Protein AF-A0ABD0R8M7-F1 (afdb_monomer_lite)

Foldseek 3Di:
DAADDPPDDVVVVVVVLVVVCVVVVPDQLCSLVVNQVRYDDLLNVLLVPDDPVLSSHPVSSSVSSCVSVVQALVVLVVCLVPDDDDPPDDPVRSVVSNVVSLCSNQVCVVDDPVSSVVVVVVVVVVVPDDDDPPD

InterPro domains:
  IPR003309 SCAN domain [PF02023] (73-131)
  IPR003309 SCAN domain [PS50804] (77-130)
  IPR038269 SCAN domain superfamily [G3DSA:1.10.4020.10] (66-133)

Sequence (135 aa):
MPSFQLGEDIENYLRRFKRLARTWRRPEEEWSYRLVPLLTGQALEAYLAMDEERSEVYTDLKEVLLEKFNISPETYRQRFRSTTAPAAESLTETYNRLKNLYKRWVRPEEHSKEEIGEAIILEQLLRVLPYDPHL

pLDDT: mean 87.58, std 6.59, range [50.69, 96.12]

Organism: Cirrhinus mrigala (NCBI:txid683832)

Radius of gyration: 17.89 Å; chains: 1; bounding box: 43×44×46 Å

Structure (mmCIF, N/CA/C/O backbone):
data_AF-A0ABD0R8M7-F1
#
_entry.id   AF-A0ABD0R8M7-F1
#
loop_
_atom_site.group_PDB
_atom_site.id
_atom_site.type_symbol
_atom_site.label_atom_id
_atom_site.label_alt_id
_atom_site.label_comp_id
_atom_site.label_asym_id
_atom_site.label_entity_id
_atom_site.label_seq_id
_atom_site.pdbx_PDB_ins_code
_atom_site.Cartn_x
_atom_site.Cartn_y
_atom_site.Cartn_z
_atom_site.occupancy
_atom_site.B_iso_or_equiv
_atom_site.auth_seq_id
_atom_site.auth_comp_id
_atom_site.auth_asym_id
_atom_site.auth_atom_id
_atom_site.pdbx_PDB_model_num
ATOM 1 N N . MET A 1 1 ? 9.111 -17.528 -5.039 1.00 80.38 1 MET A N 1
ATOM 2 C CA . MET A 1 1 ? 8.119 -16.831 -4.190 1.00 80.38 1 MET A CA 1
ATOM 3 C C . MET A 1 1 ? 6.779 -17.520 -4.421 1.00 80.38 1 MET A C 1
ATOM 5 O O . MET A 1 1 ? 6.582 -17.938 -5.556 1.00 80.38 1 MET A O 1
ATOM 9 N N . PRO A 1 2 ? 5.916 -17.718 -3.408 1.00 85.81 2 PRO A N 1
ATOM 10 C CA . PRO A 1 2 ? 4.572 -18.252 -3.641 1.00 85.81 2 PRO A CA 1
ATOM 11 C C . PRO A 1 2 ? 3.726 -17.286 -4.483 1.00 85.81 2 PRO A C 1
ATOM 13 O O . PRO A 1 2 ? 3.958 -16.073 -4.456 1.00 85.81 2 PRO A O 1
ATOM 16 N N . SER A 1 3 ? 2.754 -17.823 -5.218 1.00 89.38 3 SER A N 1
ATOM 17 C CA . SER A 1 3 ? 1.768 -17.024 -5.946 1.00 89.38 3 SER A CA 1
ATOM 18 C C . SER A 1 3 ? 0.885 -16.224 -4.986 1.00 89.38 3 SER A C 1
ATOM 20 O O . SER A 1 3 ? 0.640 -16.647 -3.853 1.00 89.38 3 SER A O 1
ATOM 22 N N . PHE A 1 4 ? 0.417 -15.066 -5.441 1.00 89.19 4 PHE A N 1
ATOM 23 C CA . PHE A 1 4 ? -0.588 -14.253 -4.769 1.00 89.19 4 PHE A CA 1
ATOM 24 C C . PHE A 1 4 ? -1.850 -15.085 -4.534 1.00 89.19 4 PHE A C 1
ATOM 26 O O . PHE A 1 4 ? -2.292 -15.804 -5.432 1.00 89.19 4 PHE A O 1
ATOM 33 N N . GLN A 1 5 ? -2.403 -15.015 -3.324 1.00 84.75 5 GLN A N 1
ATOM 34 C CA . GLN A 1 5 ? -3.588 -15.773 -2.922 1.00 84.75 5 GLN A CA 1
ATOM 35 C C . GLN A 1 5 ? -4.804 -14.855 -2.779 1.00 84.75 5 GLN A C 1
ATOM 37 O O . GLN A 1 5 ? -4.683 -13.690 -2.398 1.00 84.75 5 GLN A O 1
ATOM 42 N N . LEU A 1 6 ? -5.997 -15.400 -3.030 1.00 76.81 6 LEU A N 1
ATOM 43 C CA . LEU A 1 6 ? -7.255 -14.679 -2.844 1.00 76.81 6 LEU A CA 1
ATOM 44 C C . LEU A 1 6 ? -7.416 -14.255 -1.372 1.00 76.81 6 LEU A C 1
ATOM 46 O O . LEU A 1 6 ? -7.376 -15.092 -0.473 1.00 76.81 6 LEU A O 1
ATOM 50 N N . GLY A 1 7 ? -7.601 -12.955 -1.134 1.00 76.81 7 GLY A N 1
ATOM 51 C CA . GLY A 1 7 ? -7.713 -12.372 0.209 1.00 76.81 7 GLY A CA 1
ATOM 52 C C . GLY A 1 7 ? -6.387 -11.924 0.837 1.00 76.81 7 GLY A C 1
ATOM 53 O O . GLY A 1 7 ? -6.409 -11.333 1.917 1.00 76.81 7 GLY A O 1
ATOM 54 N N . GLU A 1 8 ? -5.239 -12.149 0.185 1.00 83.88 8 GLU A N 1
ATOM 55 C CA . GLU A 1 8 ? -3.973 -11.555 0.625 1.00 83.88 8 GLU A CA 1
ATOM 56 C C . GLU A 1 8 ? -3.941 -10.041 0.332 1.00 83.88 8 GLU A C 1
ATOM 58 O O . GLU A 1 8 ? -4.426 -9.566 -0.695 1.00 83.88 8 GLU A O 1
ATOM 63 N N . ASP A 1 9 ? -3.348 -9.260 1.238 1.00 85.94 9 ASP A N 1
ATOM 64 C CA . ASP A 1 9 ? -3.120 -7.826 1.035 1.00 85.94 9 ASP A CA 1
ATOM 65 C C . ASP A 1 9 ? -2.051 -7.621 -0.052 1.00 85.94 9 ASP A C 1
ATOM 67 O O . 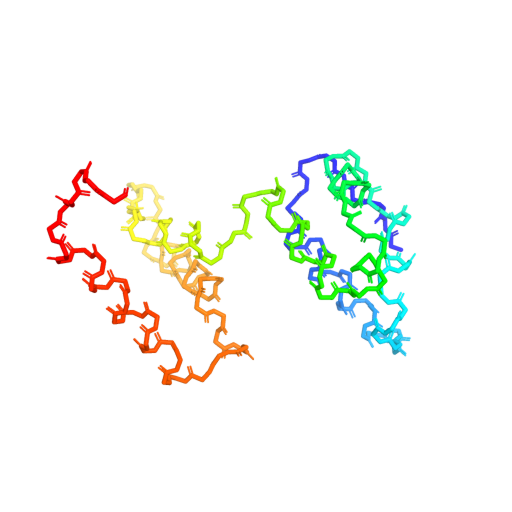ASP A 1 9 ? -0.859 -7.868 0.170 1.00 85.94 9 ASP A O 1
ATOM 71 N N . ILE A 1 10 ? -2.483 -7.171 -1.235 1.00 89.12 10 ILE A N 1
ATOM 72 C CA . ILE A 1 10 ? -1.614 -6.986 -2.406 1.00 89.12 10 ILE A CA 1
ATOM 73 C C . ILE A 1 10 ? -0.447 -6.027 -2.118 1.00 89.12 10 ILE A C 1
ATOM 75 O O . ILE A 1 10 ? 0.658 -6.229 -2.616 1.00 89.12 10 ILE A O 1
ATOM 79 N N . GLU A 1 11 ? -0.624 -5.023 -1.254 1.00 86.06 11 GLU A N 1
ATOM 80 C CA . GLU A 1 11 ? 0.441 -4.072 -0.918 1.00 86.06 11 GLU A CA 1
ATOM 81 C C . GLU A 1 11 ? 1.569 -4.746 -0.117 1.00 86.06 11 GLU A C 1
ATOM 83 O O . GLU A 1 11 ? 2.761 -4.532 -0.373 1.00 86.06 11 GLU A O 1
ATOM 88 N N . ASN A 1 12 ? 1.209 -5.595 0.845 1.00 86.75 12 ASN A N 1
ATOM 89 C CA . ASN A 1 12 ? 2.145 -6.405 1.608 1.00 86.75 12 ASN A CA 1
ATOM 90 C C . ASN A 1 12 ? 2.799 -7.474 0.725 1.00 86.75 12 ASN A C 1
ATOM 92 O O . ASN A 1 12 ? 4.008 -7.691 0.855 1.00 86.75 12 ASN A O 1
ATOM 96 N N . TYR A 1 13 ? 2.047 -8.093 -0.189 1.00 90.81 13 TYR A N 1
ATOM 97 C CA . TYR A 1 13 ? 2.581 -9.041 -1.168 1.00 90.81 13 TYR A CA 1
ATOM 98 C C . TYR A 1 13 ? 3.656 -8.384 -2.047 1.00 90.81 13 TYR A C 1
ATOM 100 O O . TYR A 1 13 ? 4.798 -8.849 -2.086 1.00 90.81 13 TYR A O 1
ATOM 108 N N . LEU A 1 14 ? 3.351 -7.230 -2.651 1.00 91.00 14 LEU A N 1
ATOM 109 C CA . LEU A 1 14 ? 4.295 -6.454 -3.461 1.00 91.00 14 LEU A CA 1
ATOM 110 C C . LEU A 1 14 ? 5.509 -5.992 -2.639 1.00 91.00 14 LEU A C 1
ATOM 112 O O . LEU A 1 14 ? 6.646 -6.047 -3.108 1.00 91.00 14 LEU A O 1
ATOM 116 N N . ARG A 1 15 ? 5.326 -5.587 -1.372 1.00 88.00 15 ARG A N 1
ATOM 117 C CA . ARG A 1 15 ? 6.457 -5.264 -0.480 1.00 88.00 15 ARG A CA 1
ATOM 118 C C . ARG A 1 15 ? 7.363 -6.468 -0.218 1.00 88.00 15 ARG A C 1
ATOM 120 O O . ARG A 1 15 ? 8.585 -6.300 -0.207 1.00 88.00 15 ARG A O 1
ATOM 127 N N . ARG A 1 16 ? 6.798 -7.661 -0.009 1.00 90.31 16 ARG A N 1
ATOM 128 C CA . ARG A 1 16 ? 7.566 -8.909 0.151 1.00 90.31 16 ARG A CA 1
ATOM 129 C C . ARG A 1 16 ? 8.323 -9.249 -1.129 1.00 90.31 16 ARG A C 1
ATOM 131 O O . ARG A 1 16 ? 9.522 -9.508 -1.049 1.00 90.31 16 ARG A O 1
ATOM 138 N N . PHE A 1 17 ? 7.658 -9.166 -2.281 1.00 92.56 17 PHE A N 1
ATOM 139 C CA . PHE A 1 17 ? 8.274 -9.361 -3.593 1.00 92.56 17 PHE A CA 1
ATOM 140 C C . PHE A 1 17 ? 9.491 -8.443 -3.780 1.00 92.56 17 PHE A C 1
ATOM 142 O O . PHE A 1 17 ? 10.595 -8.942 -3.989 1.00 92.56 17 PHE A O 1
ATOM 149 N N . LYS A 1 18 ? 9.340 -7.123 -3.576 1.00 90.50 18 LYS A N 1
ATOM 150 C CA . LYS A 1 18 ? 10.450 -6.155 -3.697 1.00 90.50 18 LYS A CA 1
ATOM 151 C C . LYS A 1 18 ? 11.623 -6.468 -2.773 1.00 90.50 18 LYS A C 1
ATOM 153 O O . LYS A 1 18 ? 12.777 -6.354 -3.179 1.00 90.50 18 LYS A O 1
ATOM 158 N N . ARG A 1 19 ? 11.353 -6.842 -1.516 1.00 87.25 19 ARG A N 1
ATOM 159 C CA . ARG A 1 19 ? 12.418 -7.209 -0.567 1.00 87.25 19 ARG A CA 1
ATOM 160 C C . ARG A 1 19 ? 13.210 -8.410 -1.075 1.00 87.25 19 ARG A C 1
ATOM 162 O O . ARG A 1 19 ? 14.432 -8.337 -1.107 1.00 87.25 19 ARG A O 1
ATOM 169 N N . LEU A 1 20 ? 12.525 -9.462 -1.520 1.00 89.00 20 LEU A N 1
ATOM 170 C CA . LEU A 1 20 ? 13.165 -10.662 -2.064 1.00 89.00 20 LEU A CA 1
ATOM 171 C C . LEU A 1 20 ? 13.937 -10.368 -3.358 1.00 89.00 20 LEU A C 1
ATOM 173 O O . LEU A 1 20 ? 15.083 -10.792 -3.487 1.00 89.00 20 LEU A O 1
ATOM 177 N N . ALA A 1 21 ? 13.357 -9.592 -4.276 1.00 88.19 21 ALA A N 1
ATOM 178 C CA . ALA A 1 21 ? 14.005 -9.194 -5.524 1.00 88.19 21 ALA A CA 1
ATOM 179 C C . ALA A 1 21 ? 15.316 -8.426 -5.272 1.00 88.19 21 ALA A C 1
ATOM 181 O O . ALA A 1 21 ? 16.344 -8.745 -5.873 1.00 88.19 21 ALA A O 1
ATOM 182 N N . ARG A 1 22 ? 15.314 -7.494 -4.305 1.00 87.44 22 ARG A N 1
ATOM 183 C CA . ARG A 1 22 ? 16.517 -6.772 -3.857 1.00 87.44 22 ARG A CA 1
ATOM 184 C C . ARG A 1 22 ? 17.536 -7.686 -3.182 1.00 87.44 22 ARG A C 1
ATOM 186 O O . ARG A 1 22 ? 18.722 -7.588 -3.481 1.00 87.44 22 ARG A O 1
ATOM 193 N N . THR A 1 23 ? 17.098 -8.598 -2.309 1.00 90.31 23 THR A N 1
ATOM 194 C CA . THR A 1 23 ? 17.985 -9.593 -1.679 1.00 90.31 23 THR A CA 1
ATOM 195 C C . THR A 1 23 ? 18.690 -10.456 -2.724 1.00 90.31 23 THR A C 1
ATOM 197 O O . THR A 1 23 ? 19.874 -10.749 -2.584 1.00 90.31 23 THR A O 1
ATOM 200 N N . TRP A 1 24 ? 17.994 -10.814 -3.801 1.00 87.25 24 TRP A N 1
ATOM 201 C CA . TRP A 1 24 ? 18.552 -11.578 -4.916 1.00 87.25 24 TRP A CA 1
ATOM 202 C C . TRP A 1 24 ? 19.261 -10.722 -5.973 1.00 87.25 24 TRP A C 1
ATOM 204 O O . TRP A 1 24 ? 19.657 -11.267 -7.000 1.00 87.25 24 TRP A O 1
ATOM 214 N N . ARG A 1 25 ? 19.425 -9.410 -5.735 1.00 87.25 25 ARG A N 1
ATOM 215 C CA . ARG A 1 25 ? 20.069 -8.443 -6.644 1.00 87.25 25 ARG A CA 1
ATOM 216 C C . ARG A 1 25 ? 19.524 -8.495 -8.075 1.00 87.25 25 ARG A C 1
ATOM 218 O O . ARG A 1 25 ? 20.282 -8.411 -9.035 1.00 87.25 25 ARG A O 1
ATOM 225 N N . ARG A 1 26 ? 18.209 -8.669 -8.216 1.00 86.94 26 ARG A N 1
ATOM 226 C CA . ARG A 1 26 ? 17.556 -8.677 -9.528 1.00 86.94 26 ARG A CA 1
ATOM 227 C C . ARG A 1 26 ? 17.439 -7.246 -10.060 1.00 86.94 26 ARG A C 1
ATOM 229 O O . ARG A 1 26 ? 16.964 -6.401 -9.294 1.00 86.94 26 ARG A O 1
ATOM 236 N N . PRO A 1 27 ? 17.812 -6.978 -11.321 1.00 89.62 27 PRO A N 1
ATOM 237 C CA . PRO A 1 27 ? 17.576 -5.675 -11.934 1.00 89.62 27 PRO A CA 1
ATOM 238 C C . PRO A 1 27 ? 16.069 -5.405 -12.023 1.00 89.62 27 PRO A C 1
ATOM 240 O O . PRO A 1 27 ? 15.278 -6.333 -12.199 1.00 89.62 27 PRO A O 1
ATOM 243 N N . GLU A 1 28 ? 15.671 -4.145 -11.834 1.00 86.88 28 GLU A N 1
ATOM 244 C CA . GLU A 1 28 ? 14.254 -3.737 -11.769 1.00 86.88 28 GLU A CA 1
ATOM 245 C C . GLU A 1 28 ? 13.504 -3.990 -13.082 1.00 86.88 28 GLU A C 1
ATOM 247 O O . GLU A 1 28 ? 12.314 -4.291 -13.062 1.00 86.88 28 GLU A O 1
ATOM 252 N N . GLU A 1 29 ? 14.236 -3.991 -14.195 1.00 87.31 29 GLU A N 1
ATOM 253 C CA . GLU A 1 29 ? 13.800 -4.375 -15.543 1.00 87.31 29 GLU A CA 1
ATOM 254 C C . GLU A 1 29 ? 13.167 -5.773 -15.567 1.00 87.31 29 GLU A C 1
ATOM 256 O O . GLU A 1 29 ? 12.272 -6.056 -16.354 1.00 87.31 29 GLU A O 1
ATOM 261 N N . GLU A 1 30 ? 13.616 -6.663 -14.673 1.00 90.00 30 GLU A N 1
ATOM 262 C CA . GLU A 1 30 ? 13.123 -8.033 -14.617 1.00 90.00 30 GLU A CA 1
ATOM 263 C C . GLU A 1 30 ? 11.919 -8.233 -13.695 1.00 90.00 30 GLU A C 1
ATOM 265 O O . GLU A 1 30 ? 11.387 -9.340 -13.571 1.00 90.00 30 GLU A O 1
ATOM 270 N N . TRP A 1 31 ? 11.518 -7.205 -12.953 1.00 92.88 31 TRP A N 1
ATOM 271 C CA . TRP A 1 31 ? 10.565 -7.386 -11.865 1.00 92.88 31 TRP A CA 1
ATOM 272 C C . TRP A 1 31 ? 9.145 -7.631 -12.369 1.00 92.88 31 TRP A C 1
ATOM 274 O O . TRP A 1 31 ? 8.433 -8.429 -11.762 1.00 92.88 31 TRP A O 1
ATOM 284 N N . SER A 1 32 ? 8.748 -6.998 -13.473 1.00 91.06 32 SER A N 1
ATOM 285 C CA . SER A 1 32 ? 7.429 -7.152 -14.100 1.00 91.06 32 SER A CA 1
ATOM 286 C C . SER A 1 32 ? 7.176 -8.600 -14.521 1.00 91.06 32 SER A C 1
ATOM 288 O O . SER A 1 32 ? 6.335 -9.282 -13.932 1.00 91.06 32 SER A O 1
ATOM 290 N N . TYR A 1 33 ? 7.974 -9.131 -15.446 1.00 88.75 33 TYR A N 1
ATOM 291 C CA . TYR A 1 33 ? 7.782 -10.480 -15.979 1.00 88.75 33 TYR A CA 1
ATOM 292 C C . TYR A 1 33 ? 8.004 -11.586 -14.933 1.00 88.75 33 TYR A C 1
ATOM 294 O O . TYR A 1 33 ? 7.511 -12.701 -15.090 1.00 88.75 33 TYR A O 1
ATOM 302 N N . ARG A 1 34 ? 8.740 -11.314 -13.843 1.00 90.56 34 ARG A N 1
ATOM 303 C CA . ARG A 1 34 ? 8.872 -12.247 -12.706 1.00 90.56 34 ARG A CA 1
ATOM 304 C C . ARG A 1 34 ? 7.671 -12.211 -11.770 1.00 90.56 34 ARG A C 1
ATOM 306 O O . ARG A 1 34 ? 7.415 -13.204 -11.089 1.00 90.56 34 ARG A O 1
ATOM 313 N N . LEU A 1 35 ? 6.981 -11.077 -11.689 1.00 92.44 35 LEU A N 1
ATOM 314 C CA . LEU A 1 35 ? 5.789 -10.909 -10.870 1.00 92.44 35 LEU A CA 1
ATOM 315 C C . LEU A 1 35 ? 4.562 -11.526 -11.548 1.00 92.44 35 LEU A C 1
ATOM 317 O O . LEU A 1 35 ? 3.792 -12.197 -10.868 1.00 92.44 35 LEU A O 1
ATOM 321 N N . VAL A 1 36 ? 4.407 -11.351 -12.864 1.00 91.75 36 VAL A N 1
ATOM 322 C CA . VAL A 1 36 ? 3.224 -11.787 -13.633 1.00 91.75 36 VAL A CA 1
ATOM 323 C C . VAL A 1 36 ? 2.832 -13.256 -13.393 1.00 91.75 36 VAL A C 1
ATOM 325 O O . VAL A 1 36 ? 1.677 -13.490 -13.039 1.00 91.75 36 VAL A O 1
ATOM 328 N N . PRO A 1 37 ? 3.743 -14.251 -13.456 1.00 92.12 37 PRO A N 1
ATOM 329 C CA . PRO A 1 37 ? 3.399 -15.657 -13.214 1.00 92.12 37 PRO A CA 1
ATOM 330 C C . PRO A 1 37 ? 2.935 -15.950 -11.784 1.00 92.12 37 PRO A C 1
ATOM 332 O O . PRO A 1 37 ? 2.421 -17.030 -11.500 1.00 92.12 37 PRO A O 1
ATOM 335 N N . LEU A 1 38 ? 3.179 -15.024 -10.857 1.00 92.94 38 LEU A N 1
ATOM 336 C CA . LEU A 1 38 ? 2.776 -15.143 -9.466 1.00 92.94 38 LEU A CA 1
ATOM 337 C C . LEU A 1 38 ? 1.421 -14.482 -9.200 1.00 92.94 38 LEU A C 1
ATOM 339 O O . LEU A 1 38 ? 0.862 -14.693 -8.126 1.00 92.94 38 LEU A O 1
ATOM 343 N N . LEU A 1 39 ? 0.887 -13.697 -10.136 1.00 92.50 39 LEU A N 1
ATOM 344 C CA . LEU A 1 39 ? -0.427 -13.076 -10.010 1.00 92.50 39 LEU A CA 1
ATOM 345 C C . LEU A 1 39 ? -1.529 -14.112 -10.248 1.00 92.50 39 LEU A C 1
ATOM 347 O O . LEU A 1 39 ? -1.419 -14.985 -11.104 1.00 92.50 39 LEU A O 1
ATOM 351 N N . THR A 1 40 ? -2.621 -13.999 -9.497 1.00 90.69 40 THR A N 1
ATOM 352 C CA . THR A 1 40 ? -3.807 -14.848 -9.660 1.00 90.69 40 THR A CA 1
ATOM 353 C C . THR A 1 40 ? -5.080 -14.026 -9.462 1.00 90.69 40 THR A C 1
ATOM 355 O O . THR A 1 40 ? -5.042 -12.930 -8.890 1.00 90.69 40 THR A O 1
ATOM 358 N N . GLY A 1 41 ? -6.214 -14.544 -9.946 1.00 89.88 41 GLY A N 1
ATOM 359 C CA . GLY A 1 41 ? -7.531 -13.921 -9.776 1.00 89.88 41 GLY A CA 1
ATOM 360 C C . GLY A 1 41 ? -7.552 -12.459 -10.229 1.00 89.88 41 GLY A C 1
ATOM 361 O O . GLY A 1 41 ? -7.024 -12.130 -11.289 1.00 89.88 41 GLY A O 1
ATOM 362 N N . GLN A 1 42 ? -8.085 -11.578 -9.378 1.00 88.56 42 GLN A N 1
ATOM 363 C CA . GLN A 1 42 ? -8.243 -10.145 -9.666 1.00 88.56 42 GLN A CA 1
ATOM 364 C C . GLN A 1 42 ? -6.937 -9.435 -10.042 1.00 88.56 42 GLN A C 1
ATOM 366 O O . GLN A 1 42 ? -6.961 -8.497 -10.837 1.00 88.56 42 GLN A O 1
ATOM 371 N N . ALA A 1 43 ? -5.802 -9.878 -9.494 1.00 90.12 43 ALA A N 1
ATOM 372 C CA . ALA A 1 43 ? -4.498 -9.305 -9.809 1.00 90.12 43 ALA A CA 1
ATOM 373 C C . ALA A 1 43 ? -4.059 -9.656 -11.241 1.00 90.12 43 ALA A C 1
ATOM 375 O O . ALA A 1 43 ? -3.544 -8.803 -11.958 1.00 90.12 43 ALA A O 1
ATOM 376 N N . LEU A 1 44 ? -4.304 -10.898 -11.671 1.00 91.38 44 LEU A N 1
ATOM 377 C CA . LEU A 1 44 ? -4.028 -11.323 -13.042 1.00 91.38 44 LEU A CA 1
ATOM 378 C C . LEU A 1 44 ? -4.996 -10.659 -14.031 1.00 91.38 44 LEU A C 1
ATOM 380 O O . LEU A 1 44 ? -4.570 -10.214 -15.088 1.00 91.38 44 LEU A O 1
ATOM 384 N N . GLU A 1 45 ? -6.274 -10.524 -13.670 1.00 91.12 45 GLU A N 1
ATOM 385 C CA . GLU A 1 45 ? -7.255 -9.800 -14.491 1.00 91.12 45 GLU A CA 1
ATOM 386 C C . GLU A 1 45 ? -6.856 -8.336 -14.716 1.00 91.12 45 GLU A C 1
ATOM 388 O O . GLU A 1 45 ? -7.049 -7.812 -15.808 1.00 91.12 45 GLU A O 1
ATOM 393 N N . ALA A 1 46 ? -6.290 -7.671 -13.703 1.00 91.00 46 ALA A N 1
ATOM 394 C CA . ALA A 1 46 ? -5.793 -6.303 -13.842 1.00 91.00 46 ALA A CA 1
ATOM 395 C C . ALA A 1 46 ? -4.606 -6.212 -14.806 1.00 91.00 46 ALA A C 1
ATOM 397 O O . ALA A 1 46 ? -4.566 -5.303 -15.626 1.00 91.00 46 ALA A O 1
ATOM 398 N N . TYR A 1 47 ? -3.677 -7.169 -14.729 1.00 90.88 47 TYR A N 1
ATOM 399 C CA . TYR A 1 47 ? -2.564 -7.270 -15.672 1.00 90.88 47 TYR A CA 1
ATOM 400 C C . TYR A 1 47 ? -3.054 -7.490 -17.110 1.00 90.88 47 TYR A C 1
ATOM 402 O O . TYR A 1 47 ? -2.610 -6.800 -18.014 1.00 90.88 47 TYR A O 1
ATOM 410 N N . LEU A 1 48 ? -4.007 -8.400 -17.327 1.00 90.88 48 LEU A N 1
ATOM 411 C CA . LEU A 1 48 ? -4.534 -8.692 -18.667 1.00 90.88 48 LEU A CA 1
ATOM 412 C C . LEU A 1 48 ? -5.353 -7.539 -19.270 1.00 90.88 48 LEU A C 1
ATOM 414 O O . LEU A 1 48 ? -5.504 -7.473 -20.484 1.00 90.88 48 LEU A O 1
ATOM 418 N N . ALA A 1 49 ? -5.908 -6.660 -18.433 1.00 90.44 49 ALA A N 1
ATOM 419 C CA . ALA A 1 49 ? -6.628 -5.462 -18.866 1.00 90.44 49 ALA A CA 1
ATOM 420 C C . ALA A 1 49 ? -5.703 -4.253 -19.112 1.00 90.44 49 ALA A C 1
ATOM 422 O O . ALA A 1 49 ? -6.179 -3.190 -19.510 1.00 90.44 49 ALA A O 1
ATOM 423 N N . MET A 1 50 ? -4.409 -4.394 -18.823 1.00 91.12 50 MET A N 1
ATOM 424 C CA . MET A 1 50 ? -3.398 -3.361 -18.999 1.00 91.12 50 MET A CA 1
ATOM 425 C C . MET A 1 50 ? -2.885 -3.334 -20.441 1.00 91.12 50 MET A C 1
ATOM 427 O O . MET A 1 50 ? -2.886 -4.350 -21.130 1.00 91.12 50 MET A O 1
ATOM 431 N N . ASP A 1 51 ? -2.403 -2.172 -20.871 1.00 89.69 51 ASP A N 1
ATOM 432 C CA . ASP A 1 51 ? -1.672 -2.037 -22.129 1.00 89.69 51 ASP A CA 1
ATOM 433 C C . ASP A 1 51 ? -0.338 -2.813 -22.097 1.00 89.69 51 ASP A C 1
ATOM 435 O O . ASP A 1 51 ? 0.350 -2.826 -21.069 1.00 89.69 51 ASP A O 1
ATOM 439 N N . GLU A 1 52 ? 0.023 -3.455 -23.213 1.00 81.25 52 GLU A N 1
ATOM 440 C CA . GLU A 1 52 ? 1.198 -4.331 -23.318 1.00 81.25 52 GLU A CA 1
ATOM 441 C C . GLU A 1 52 ? 2.498 -3.579 -22.997 1.00 81.25 52 GLU A C 1
ATOM 443 O O . GLU A 1 52 ? 3.310 -4.089 -22.221 1.00 81.25 52 GLU A O 1
ATOM 448 N N . GLU A 1 53 ? 2.640 -2.336 -23.470 1.00 81.81 53 GLU A N 1
ATOM 449 C CA . GLU A 1 53 ? 3.840 -1.510 -23.265 1.00 81.81 53 GLU A CA 1
ATOM 450 C C . GLU A 1 53 ? 4.041 -1.161 -21.783 1.00 81.81 53 GLU A C 1
ATOM 452 O O . GLU A 1 53 ? 5.155 -1.143 -21.257 1.00 81.81 53 GLU A O 1
ATOM 457 N N . ARG A 1 54 ? 2.942 -0.925 -21.059 1.00 80.62 54 ARG A N 1
ATOM 458 C CA . ARG A 1 54 ? 2.999 -0.620 -19.623 1.00 80.62 54 ARG A CA 1
ATOM 459 C C . ARG A 1 54 ? 3.267 -1.867 -18.785 1.00 80.62 54 ARG A C 1
ATOM 461 O O . ARG A 1 54 ? 3.810 -1.774 -17.686 1.00 80.62 54 ARG A O 1
ATOM 468 N N . SER A 1 55 ? 2.887 -3.034 -19.296 1.00 83.50 55 SER A N 1
ATOM 469 C CA . SER A 1 55 ? 2.991 -4.314 -18.597 1.00 83.50 55 SER A CA 1
ATOM 470 C C . SER A 1 55 ? 4.448 -4.744 -18.343 1.00 83.50 55 SER A C 1
ATOM 472 O O . SER A 1 55 ? 4.725 -5.467 -17.380 1.00 83.50 55 SER A O 1
ATOM 474 N N . GLU A 1 56 ? 5.386 -4.240 -19.152 1.00 84.69 56 GLU A N 1
ATOM 475 C CA . GLU A 1 56 ? 6.828 -4.477 -19.022 1.00 84.69 56 GLU A CA 1
ATOM 476 C C . GLU A 1 56 ? 7.468 -3.645 -17.902 1.00 84.69 56 GLU A C 1
ATOM 478 O O . GLU A 1 56 ? 8.502 -4.029 -17.345 1.00 84.69 56 GLU A O 1
ATOM 483 N N . VAL A 1 57 ? 6.835 -2.542 -17.502 1.00 89.50 57 VAL A N 1
ATOM 484 C CA . VAL A 1 57 ? 7.355 -1.624 -16.490 1.00 89.50 57 VAL A CA 1
ATOM 485 C C . VAL A 1 57 ? 6.774 -1.973 -15.119 1.00 89.50 57 VAL A C 1
ATOM 487 O O . VAL A 1 57 ? 5.574 -1.887 -14.865 1.00 89.50 57 VAL A O 1
ATOM 490 N N . TYR A 1 58 ? 7.641 -2.351 -14.174 1.00 89.88 58 TYR A N 1
ATOM 491 C CA . TYR A 1 58 ? 7.201 -2.765 -12.836 1.00 89.88 58 TYR A CA 1
ATOM 492 C C . TYR A 1 58 ? 6.428 -1.672 -12.081 1.00 89.88 58 TYR A C 1
ATOM 494 O O . TYR A 1 58 ? 5.511 -1.991 -11.322 1.00 89.88 58 TYR A O 1
ATOM 502 N N . THR A 1 59 ? 6.804 -0.398 -12.236 1.00 88.19 59 THR A N 1
ATOM 503 C CA . THR A 1 59 ? 6.117 0.714 -11.564 1.00 88.19 59 THR A CA 1
ATOM 504 C C . THR A 1 59 ? 4.677 0.841 -12.035 1.00 88.19 59 THR A C 1
ATOM 506 O O . THR A 1 59 ? 3.787 0.860 -11.189 1.00 88.19 59 THR A O 1
ATOM 509 N N . ASP A 1 60 ? 4.441 0.796 -13.344 1.00 89.81 60 ASP A N 1
ATOM 510 C CA . ASP A 1 60 ? 3.100 0.819 -13.919 1.00 89.81 60 ASP A CA 1
ATOM 511 C C . ASP A 1 60 ? 2.283 -0.409 -13.512 1.00 89.81 60 ASP A C 1
ATOM 513 O O . ASP A 1 60 ? 1.149 -0.273 -13.048 1.00 89.81 60 ASP A O 1
ATOM 517 N N . LEU A 1 61 ? 2.865 -1.612 -13.609 1.00 91.12 61 LEU A N 1
ATOM 518 C CA . LEU A 1 61 ? 2.203 -2.843 -13.174 1.00 91.12 61 LEU A CA 1
ATOM 519 C C . LEU A 1 61 ? 1.799 -2.767 -11.694 1.00 91.12 61 LEU A C 1
ATOM 521 O O . LEU A 1 61 ? 0.676 -3.108 -1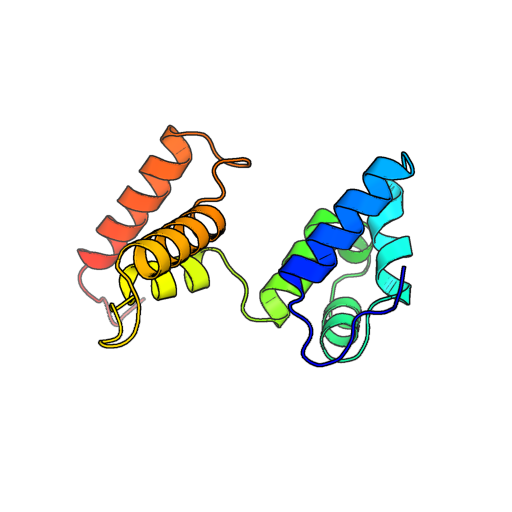1.324 1.00 91.12 61 LEU A O 1
ATOM 525 N N . LYS A 1 62 ? 2.698 -2.286 -10.827 1.00 91.06 62 LYS A N 1
ATOM 526 C CA . LYS A 1 62 ? 2.410 -2.054 -9.404 1.00 91.06 62 LYS A CA 1
ATOM 527 C C . LYS A 1 62 ? 1.225 -1.100 -9.243 1.00 91.06 62 LYS A C 1
ATOM 529 O O . LYS A 1 62 ? 0.383 -1.362 -8.390 1.00 91.06 62 LYS A O 1
ATOM 534 N N . GLU A 1 63 ? 1.165 -0.007 -9.995 1.00 87.50 63 GLU A N 1
ATOM 535 C CA . GLU A 1 63 ? 0.080 0.972 -9.884 1.00 87.50 63 GLU A CA 1
ATOM 536 C C . GLU A 1 63 ? -1.269 0.402 -10.316 1.00 87.50 63 GLU A C 1
ATOM 538 O O . GLU A 1 63 ? -2.225 0.504 -9.549 1.00 87.50 63 GLU A O 1
ATOM 543 N N . VAL A 1 64 ? -1.328 -0.289 -11.456 1.00 90.25 64 VAL A N 1
ATOM 544 C CA . VAL A 1 64 ? -2.552 -0.954 -11.939 1.00 90.25 64 VAL A CA 1
ATOM 545 C C . VAL A 1 64 ? -3.048 -2.000 -10.942 1.00 90.25 64 VAL A C 1
ATOM 547 O O . VAL A 1 64 ? -4.242 -2.075 -10.645 1.00 90.25 64 VAL A O 1
ATOM 550 N N . LEU A 1 65 ? -2.134 -2.784 -10.363 1.00 91.44 65 LEU A N 1
ATOM 551 C CA . LEU A 1 65 ? 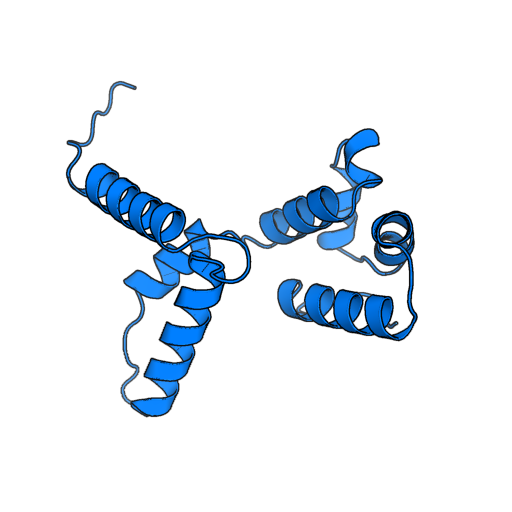-2.485 -3.736 -9.314 1.00 91.44 65 LEU A CA 1
ATOM 552 C C . LEU A 1 65 ? -3.062 -3.018 -8.095 1.00 91.44 65 LEU A C 1
ATOM 554 O O . LEU A 1 65 ? -4.128 -3.387 -7.619 1.00 91.44 65 LEU A O 1
ATOM 558 N N . LEU A 1 66 ? -2.396 -1.984 -7.588 1.00 89.12 66 LEU A N 1
ATOM 559 C CA . LEU A 1 66 ? -2.887 -1.245 -6.427 1.00 89.12 66 LEU A CA 1
ATOM 560 C C . LEU A 1 66 ? -4.261 -0.606 -6.698 1.00 89.12 66 LEU A C 1
ATOM 562 O O . LEU A 1 66 ? -5.149 -0.716 -5.853 1.00 89.12 66 LEU A O 1
ATOM 566 N N . GLU A 1 67 ? -4.476 -0.033 -7.881 1.00 85.44 67 GLU A N 1
ATOM 567 C CA . GLU A 1 67 ? -5.764 0.532 -8.291 1.00 85.44 67 GLU A CA 1
ATOM 568 C C . GLU A 1 67 ? -6.876 -0.523 -8.321 1.00 85.44 67 GLU A C 1
ATOM 570 O O . GLU A 1 67 ? -7.933 -0.302 -7.729 1.00 85.44 67 GLU A O 1
ATOM 575 N N . LYS A 1 68 ? -6.624 -1.709 -8.896 1.00 89.00 68 LYS A N 1
ATOM 576 C CA . LYS A 1 68 ? -7.605 -2.810 -8.933 1.00 89.00 68 LYS A CA 1
ATOM 577 C C . LYS A 1 68 ? -8.118 -3.196 -7.545 1.00 89.00 68 LYS A C 1
ATOM 579 O O . LYS A 1 68 ? -9.279 -3.574 -7.396 1.00 89.00 68 LYS A O 1
ATOM 584 N N . PHE A 1 69 ? -7.263 -3.106 -6.528 1.00 86.31 69 PHE A N 1
ATOM 585 C CA . PHE A 1 69 ? -7.614 -3.409 -5.139 1.00 86.31 69 PHE A CA 1
ATOM 586 C C . PHE A 1 69 ? -8.088 -2.176 -4.348 1.00 86.31 69 PHE A C 1
ATOM 588 O O . PHE A 1 69 ? -8.179 -2.235 -3.119 1.00 86.31 69 PHE A O 1
ATOM 595 N N . ASN A 1 70 ? -8.412 -1.068 -5.027 1.00 82.44 70 ASN A N 1
ATOM 596 C CA . ASN A 1 70 ? -8.791 0.215 -4.429 1.00 82.44 70 ASN A CA 1
ATOM 597 C C . ASN A 1 70 ? -7.750 0.710 -3.410 1.00 82.44 70 ASN A C 1
ATOM 599 O O . ASN A 1 70 ? -8.082 1.190 -2.323 1.00 82.44 70 ASN A O 1
ATOM 603 N N . ILE A 1 71 ? -6.471 0.536 -3.739 1.00 82.75 71 ILE A N 1
ATOM 604 C CA . ILE A 1 71 ? -5.332 0.959 -2.931 1.00 82.75 71 ILE A CA 1
ATOM 605 C C . ILE A 1 71 ? -4.685 2.173 -3.596 1.00 82.75 71 ILE A C 1
ATOM 607 O O . ILE A 1 71 ? -3.700 2.067 -4.318 1.00 82.75 71 ILE A O 1
ATOM 611 N N . SER A 1 72 ? -5.218 3.360 -3.321 1.00 82.69 72 SER A N 1
ATOM 612 C CA . SER A 1 72 ? -4.647 4.625 -3.793 1.00 82.69 72 SER A CA 1
ATOM 613 C C . SER A 1 72 ? -4.283 5.554 -2.624 1.00 82.69 72 SER A C 1
ATOM 615 O O . SER A 1 72 ? -4.796 5.385 -1.508 1.00 82.69 72 SER A O 1
ATOM 617 N N . PRO A 1 73 ? -3.408 6.556 -2.848 1.00 83.25 73 PRO A N 1
ATOM 618 C CA . PRO A 1 73 ? -3.167 7.627 -1.879 1.00 83.25 73 PRO A CA 1
ATOM 619 C C . PRO A 1 73 ? -4.470 8.268 -1.379 1.00 83.25 73 PRO A C 1
ATOM 621 O O . PRO A 1 73 ? -4.623 8.503 -0.181 1.00 83.25 73 PRO A O 1
ATOM 624 N N . GLU A 1 74 ? -5.435 8.464 -2.280 1.00 84.75 74 GLU A N 1
ATOM 625 C CA . GLU A 1 74 ? -6.766 9.007 -1.999 1.00 84.75 74 GLU A CA 1
ATOM 626 C C . GLU A 1 74 ? -7.559 8.117 -1.025 1.00 84.75 74 GLU A C 1
ATOM 628 O O . GLU A 1 74 ? -8.103 8.601 -0.029 1.00 84.75 74 GLU A O 1
ATOM 633 N N . THR A 1 75 ? -7.572 6.795 -1.232 1.00 86.94 75 THR A N 1
ATOM 634 C CA . THR A 1 75 ? -8.255 5.866 -0.316 1.00 86.94 75 THR A CA 1
ATOM 635 C C . THR A 1 75 ? -7.637 5.895 1.083 1.00 86.94 75 THR A C 1
ATOM 637 O O . THR A 1 75 ? -8.355 5.872 2.089 1.00 86.94 75 THR A O 1
ATOM 640 N N . TYR A 1 76 ? -6.307 5.976 1.184 1.00 89.94 76 TYR A N 1
ATOM 641 C CA . TYR A 1 76 ? -5.633 6.085 2.480 1.00 89.94 76 TYR A CA 1
ATOM 642 C C . TYR A 1 76 ? -5.872 7.428 3.160 1.00 89.94 76 TYR A C 1
ATOM 644 O O . TYR A 1 76 ? -6.069 7.447 4.377 1.00 89.94 76 TYR A O 1
ATOM 652 N N . ARG A 1 77 ? -5.933 8.524 2.397 1.00 91.31 77 ARG A N 1
ATOM 653 C CA . ARG A 1 77 ? -6.325 9.843 2.902 1.00 91.31 77 ARG A CA 1
ATOM 654 C C . ARG A 1 77 ? -7.708 9.811 3.530 1.00 91.31 77 ARG A C 1
ATOM 656 O O . ARG A 1 77 ? -7.875 10.254 4.665 1.00 91.31 77 ARG A O 1
ATOM 663 N N . GLN A 1 78 ? -8.692 9.272 2.811 1.00 89.81 78 GLN A N 1
ATOM 664 C CA . GLN A 1 78 ? -10.065 9.171 3.301 1.00 89.81 78 GLN A CA 1
ATOM 665 C C . GLN A 1 78 ? -10.120 8.350 4.593 1.00 89.81 78 GLN A C 1
ATOM 667 O O . GLN A 1 78 ? -10.636 8.825 5.601 1.00 89.81 78 GLN A O 1
ATOM 672 N N . ARG A 1 79 ? -9.485 7.169 4.622 1.00 90.69 79 ARG A N 1
ATOM 673 C CA . ARG A 1 79 ? -9.402 6.338 5.837 1.00 90.69 79 ARG A CA 1
ATOM 674 C C . ARG A 1 79 ? -8.704 7.054 6.993 1.00 90.69 79 ARG A C 1
ATOM 676 O O . ARG A 1 79 ? -9.159 6.944 8.127 1.00 90.69 79 ARG A O 1
ATOM 683 N N . PHE A 1 80 ? -7.623 7.790 6.727 1.00 92.88 80 PHE A N 1
ATOM 684 C CA . PHE A 1 80 ? -6.920 8.584 7.736 1.00 92.88 80 PHE A CA 1
ATOM 685 C C . PHE A 1 80 ? -7.841 9.648 8.345 1.00 92.88 80 PHE A C 1
ATOM 687 O O . PHE A 1 80 ? -7.968 9.722 9.564 1.00 92.88 80 PHE A O 1
ATOM 694 N N . ARG A 1 81 ? -8.534 10.428 7.505 1.00 90.81 81 ARG A N 1
ATOM 695 C CA . ARG A 1 81 ? -9.436 11.509 7.937 1.00 90.81 81 ARG A CA 1
ATOM 696 C C . ARG A 1 81 ? -10.706 11.000 8.625 1.00 90.81 81 ARG A C 1
ATOM 698 O O . ARG A 1 81 ? -11.208 11.675 9.515 1.00 90.81 81 ARG A O 1
ATOM 705 N N . SER A 1 82 ? -11.196 9.823 8.246 1.00 89.88 82 SER A N 1
ATOM 706 C CA . SER A 1 82 ? -12.382 9.186 8.835 1.00 89.88 82 SER A CA 1
ATOM 707 C C . SER A 1 82 ? -12.062 8.240 10.000 1.00 89.88 82 SER A C 1
ATOM 709 O O . SER A 1 82 ? -12.963 7.567 10.499 1.00 89.88 82 SER A O 1
ATOM 711 N N . THR A 1 83 ? -10.799 8.137 10.434 1.00 88.56 83 THR A N 1
ATOM 712 C CA . THR A 1 83 ? -10.426 7.250 11.543 1.00 88.56 83 THR A CA 1
ATOM 713 C C . THR A 1 83 ? -11.048 7.734 12.850 1.00 88.56 83 THR A C 1
ATOM 715 O O . THR A 1 83 ? -10.788 8.844 13.306 1.00 88.56 83 THR A O 1
ATOM 718 N N . THR A 1 84 ? -11.809 6.854 13.494 1.00 85.81 84 THR A N 1
ATOM 719 C CA . THR A 1 84 ? -12.263 7.002 14.878 1.00 85.81 84 THR A CA 1
ATOM 720 C C . THR A 1 84 ? -11.530 6.000 15.769 1.00 85.81 84 THR A C 1
ATOM 722 O O . THR A 1 84 ? -11.078 4.949 15.294 1.00 85.81 84 THR A O 1
ATOM 725 N N . ALA A 1 85 ? -11.372 6.338 17.051 1.00 84.56 85 ALA A N 1
ATOM 726 C CA . ALA A 1 85 ? -10.825 5.435 18.060 1.00 84.56 85 ALA A CA 1
ATOM 727 C C . ALA A 1 85 ? -11.949 4.513 18.576 1.00 84.56 85 ALA A C 1
ATOM 729 O O . ALA A 1 85 ? -12.908 5.014 19.171 1.00 84.56 85 ALA A O 1
ATOM 730 N N . PRO A 1 86 ? -11.887 3.189 18.338 1.00 83.50 86 PRO A N 1
ATOM 731 C CA . PRO A 1 86 ? -12.829 2.244 18.923 1.00 83.50 86 PRO A CA 1
ATOM 732 C C . PRO A 1 86 ? -12.704 2.236 20.448 1.00 83.50 86 PRO A C 1
ATOM 734 O O . PRO A 1 86 ? -11.598 2.312 20.974 1.00 83.50 86 PRO A O 1
ATOM 737 N N . ALA A 1 87 ? -13.815 2.037 21.162 1.00 80.69 87 ALA A N 1
ATOM 738 C CA . ALA A 1 87 ? -13.815 1.983 22.630 1.00 80.69 87 ALA A CA 1
ATOM 739 C C . ALA A 1 87 ? -12.912 0.875 23.220 1.00 80.69 87 ALA A C 1
ATO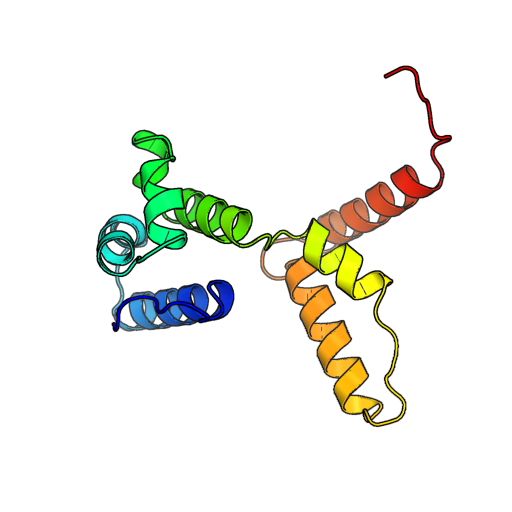M 741 O O . ALA A 1 87 ? -12.525 0.957 24.380 1.00 80.69 87 ALA A O 1
ATOM 742 N N . ALA A 1 88 ? -12.586 -0.152 22.428 1.00 84.31 88 ALA A N 1
ATOM 743 C CA . ALA A 1 88 ? -11.749 -1.284 22.824 1.00 84.31 88 ALA A CA 1
ATOM 744 C C . ALA A 1 88 ? -10.276 -1.176 22.369 1.00 84.31 88 ALA A C 1
ATOM 746 O O . ALA A 1 88 ? -9.482 -2.045 22.715 1.00 84.31 88 ALA A O 1
ATOM 747 N N . GLU A 1 89 ? -9.906 -0.161 21.579 1.00 85.88 89 GLU A N 1
ATOM 748 C CA . GLU A 1 89 ? -8.543 0.012 21.048 1.00 85.88 89 GLU A CA 1
ATOM 749 C C . GLU A 1 89 ? -7.730 0.934 21.970 1.00 85.88 89 GLU A C 1
ATOM 751 O O . GLU A 1 89 ? -8.229 1.963 22.432 1.00 85.88 89 GLU A O 1
ATOM 756 N N . SER A 1 90 ? -6.465 0.599 22.242 1.00 90.12 90 SER A N 1
ATOM 757 C CA . SER A 1 90 ? -5.589 1.496 23.003 1.00 90.12 90 SER A CA 1
ATOM 758 C C . SER A 1 90 ? -5.145 2.706 22.169 1.00 90.12 90 SER A C 1
ATOM 760 O O . SER A 1 90 ? -5.021 2.639 20.945 1.00 90.12 90 SER A O 1
ATOM 762 N N . LEU A 1 91 ? -4.789 3.812 22.835 1.00 88.75 91 LEU A N 1
ATOM 763 C CA . LEU A 1 91 ? -4.246 5.009 22.170 1.00 88.75 91 LEU A CA 1
ATOM 764 C C . LEU A 1 91 ? -3.026 4.698 21.289 1.00 88.75 91 LEU A C 1
ATOM 766 O O . LEU A 1 91 ? -2.860 5.279 20.217 1.00 88.75 91 LEU A O 1
ATOM 770 N N . THR A 1 92 ? -2.178 3.767 21.729 1.00 91.31 92 THR A N 1
ATOM 771 C CA . 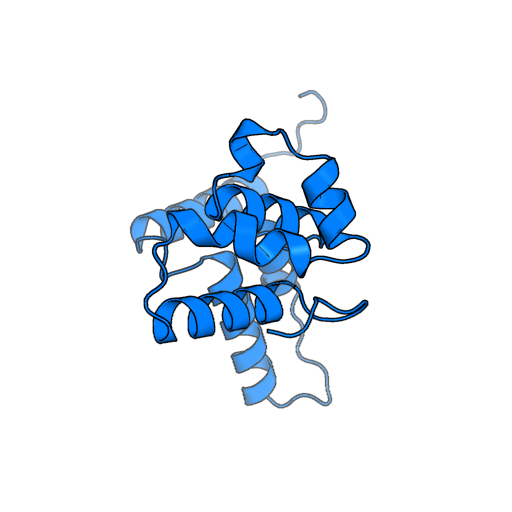THR A 1 92 ? -0.990 3.330 20.989 1.00 91.31 92 THR A CA 1
ATOM 772 C C . THR A 1 92 ? -1.367 2.618 19.692 1.00 91.31 92 THR A C 1
ATOM 774 O O . THR A 1 92 ? -0.744 2.850 18.655 1.00 91.31 92 THR A O 1
ATOM 777 N N . GLU A 1 93 ? -2.393 1.771 19.719 1.00 88.88 93 GLU A N 1
ATOM 778 C CA . GLU A 1 93 ? -2.901 1.088 18.528 1.00 88.88 93 GLU A CA 1
ATOM 779 C C . GLU A 1 93 ? -3.531 2.082 17.547 1.00 88.88 93 GLU A C 1
ATOM 781 O O . GLU A 1 93 ? -3.165 2.079 16.367 1.00 88.88 93 GLU A O 1
ATOM 786 N N . THR A 1 94 ? -4.363 3.014 18.033 1.00 89.62 94 THR A N 1
ATOM 787 C CA . THR A 1 94 ? -4.940 4.080 17.198 1.00 89.62 94 THR A CA 1
ATOM 788 C C . THR A 1 94 ? -3.853 4.950 16.567 1.00 89.62 94 THR A C 1
ATOM 790 O O . THR A 1 94 ? -3.889 5.213 15.362 1.00 89.62 94 THR A O 1
ATOM 793 N N . TYR A 1 95 ? -2.838 5.351 17.340 1.00 92.00 95 TYR A N 1
ATOM 794 C CA . TYR A 1 95 ? -1.703 6.124 16.832 1.00 92.00 95 TYR A CA 1
ATOM 795 C C . TYR A 1 95 ? -0.935 5.365 15.744 1.00 92.00 95 TYR A C 1
ATOM 797 O O . TYR A 1 95 ? -0.638 5.924 14.687 1.00 92.00 95 TYR A O 1
ATOM 805 N N . ASN A 1 96 ? -0.631 4.083 15.962 1.00 91.00 96 ASN A N 1
ATOM 806 C CA . ASN A 1 96 ? 0.072 3.270 14.973 1.00 91.00 96 ASN A CA 1
ATOM 807 C C . ASN A 1 96 ? -0.749 3.097 13.689 1.00 91.00 96 ASN A C 1
ATOM 809 O O . ASN A 1 96 ? -0.194 3.180 12.590 1.00 91.00 96 ASN A O 1
ATOM 813 N N . ARG A 1 97 ? -2.070 2.915 13.804 1.00 90.06 97 ARG A N 1
ATOM 814 C CA . ARG A 1 97 ? -2.985 2.840 12.659 1.00 90.06 97 ARG A CA 1
ATOM 815 C C . ARG A 1 97 ? -3.004 4.150 11.871 1.00 90.06 97 ARG A C 1
ATOM 817 O O . ARG A 1 97 ? -2.762 4.119 10.664 1.00 90.06 97 ARG A O 1
ATOM 824 N N . LEU A 1 98 ? -3.171 5.292 12.542 1.00 92.81 98 LEU A N 1
ATOM 825 C CA . LEU A 1 98 ? -3.092 6.624 11.927 1.00 92.81 98 LEU A CA 1
ATOM 826 C C . LEU A 1 98 ? -1.744 6.857 11.239 1.00 92.81 98 LEU A C 1
ATOM 828 O O . LEU A 1 98 ? -1.700 7.274 10.084 1.00 92.81 98 LEU A O 1
ATOM 832 N N . LYS A 1 99 ? -0.637 6.529 11.910 1.00 92.69 99 LYS A N 1
ATOM 833 C CA . LYS A 1 99 ? 0.717 6.667 11.363 1.00 92.69 99 LYS A CA 1
ATOM 834 C C . LYS A 1 99 ? 0.916 5.825 10.104 1.00 92.69 99 LYS A C 1
ATOM 836 O O . LYS A 1 99 ? 1.550 6.286 9.156 1.00 92.69 99 LYS A O 1
ATOM 841 N N . ASN A 1 100 ? 0.380 4.607 10.076 1.00 90.12 100 ASN A N 1
ATOM 842 C CA . ASN A 1 100 ? 0.449 3.741 8.902 1.00 90.12 100 ASN A CA 1
ATOM 843 C C . ASN A 1 100 ? -0.395 4.283 7.742 1.00 90.12 100 ASN A C 1
ATOM 845 O O . ASN A 1 100 ? 0.093 4.310 6.615 1.00 90.12 100 ASN A O 1
ATOM 849 N N . LEU A 1 101 ? -1.615 4.754 8.013 1.00 91.38 101 LEU A N 1
ATOM 850 C CA . LEU A 1 101 ? -2.474 5.378 7.002 1.00 91.38 101 LEU A CA 1
ATOM 851 C C . LEU A 1 101 ? -1.826 6.639 6.419 1.00 91.38 101 LEU A C 1
ATOM 853 O O . LEU A 1 101 ? -1.748 6.769 5.202 1.00 91.38 101 LEU A O 1
ATOM 857 N N . TYR A 1 102 ? -1.272 7.508 7.270 1.00 91.88 102 TYR A N 1
ATOM 858 C CA . TYR A 1 102 ? -0.533 8.697 6.843 1.00 91.88 102 TYR A CA 1
ATOM 859 C C . TYR A 1 102 ? 0.639 8.338 5.927 1.00 91.88 102 TYR A C 1
ATOM 861 O O . TYR A 1 102 ? 0.755 8.880 4.834 1.00 91.88 102 TYR A O 1
ATOM 869 N N . LYS A 1 103 ? 1.481 7.376 6.330 1.00 89.38 103 LYS A N 1
ATOM 870 C CA . LYS A 1 103 ? 2.627 6.940 5.517 1.00 89.38 103 LYS A CA 1
ATOM 871 C C . LYS A 1 103 ? 2.214 6.412 4.144 1.00 89.38 103 LYS A C 1
ATOM 873 O O . LYS A 1 103 ? 2.920 6.674 3.178 1.00 89.38 103 LYS A O 1
ATOM 878 N N . ARG A 1 104 ? 1.104 5.673 4.052 1.00 87.00 104 ARG A N 1
ATOM 879 C CA . ARG A 1 104 ? 0.606 5.134 2.776 1.00 87.00 104 ARG A CA 1
ATOM 880 C C . ARG A 1 104 ? -0.102 6.184 1.917 1.00 87.00 104 ARG A C 1
ATOM 882 O O . ARG A 1 104 ? -0.079 6.064 0.696 1.00 87.00 104 ARG A O 1
ATOM 889 N N . TRP A 1 105 ? -0.692 7.201 2.545 1.00 90.19 105 TRP A N 1
ATOM 890 C CA . TRP A 1 105 ? -1.260 8.359 1.859 1.00 90.19 105 TRP A CA 1
ATOM 891 C C . TRP A 1 105 ? -0.159 9.241 1.264 1.00 90.19 105 TRP A C 1
ATOM 893 O O . TRP A 1 105 ? -0.094 9.379 0.049 1.00 90.19 105 TRP A O 1
ATOM 903 N N . VAL A 1 106 ? 0.721 9.810 2.092 1.00 90.12 106 VAL A N 1
ATOM 904 C CA . VAL A 1 106 ? 1.666 10.842 1.627 1.00 90.12 106 VAL A CA 1
ATOM 905 C C . VAL A 1 106 ? 2.970 10.272 1.074 1.00 90.12 106 VAL A C 1
ATOM 907 O O . VAL A 1 106 ? 3.739 11.005 0.467 1.00 90.12 106 VAL A O 1
ATOM 910 N N . ARG A 1 107 ? 3.240 8.975 1.294 1.00 85.88 107 ARG A N 1
ATOM 911 C CA . ARG A 1 107 ? 4.433 8.255 0.808 1.00 85.88 107 ARG A CA 1
ATOM 912 C C . ARG A 1 107 ? 5.718 9.080 0.992 1.00 85.88 107 ARG A C 1
ATOM 914 O O . ARG A 1 107 ? 6.361 9.446 0.017 1.00 85.88 107 ARG A O 1
ATOM 921 N N . PRO A 1 108 ? 6.128 9.371 2.240 1.00 85.81 108 PRO A N 1
ATOM 922 C CA . PRO A 1 108 ? 7.235 10.293 2.519 1.00 85.81 108 PRO A CA 1
ATOM 923 C C . PRO A 1 108 ? 8.617 9.782 2.077 1.00 85.81 108 PRO A C 1
ATOM 925 O O . PRO A 1 108 ? 9.609 10.481 2.233 1.00 85.81 108 PRO A O 1
ATOM 928 N N . GLU A 1 109 ? 8.698 8.541 1.594 1.00 84.12 109 GLU A N 1
ATOM 929 C CA . GLU A 1 109 ? 9.895 7.969 0.967 1.00 84.12 109 GLU A CA 1
ATOM 930 C C . GLU A 1 109 ? 9.988 8.324 -0.530 1.00 84.12 109 GLU A C 1
ATOM 932 O O . GLU A 1 109 ? 11.066 8.225 -1.105 1.00 84.12 109 GLU A O 1
ATOM 937 N N . GLU A 1 110 ? 8.865 8.707 -1.147 1.00 80.81 110 GLU A N 1
ATOM 938 C CA . GLU A 1 110 ? 8.725 9.025 -2.575 1.00 80.81 110 GLU A CA 1
ATOM 939 C C . GLU A 1 110 ? 8.502 10.536 -2.809 1.00 80.81 110 GLU A C 1
ATOM 941 O O . GLU A 1 110 ? 8.748 11.003 -3.913 1.00 80.81 110 GLU A O 1
ATOM 946 N N . HIS A 1 111 ? 8.103 11.301 -1.781 1.00 87.19 111 HIS A N 1
ATOM 947 C CA . HIS A 1 111 ? 7.815 12.740 -1.878 1.00 87.19 111 HIS A CA 1
ATOM 948 C C . HIS A 1 111 ? 8.611 13.579 -0.869 1.00 87.19 111 HIS A C 1
ATOM 950 O O . HIS A 1 111 ? 8.779 13.199 0.296 1.00 87.19 111 HIS A O 1
ATOM 956 N N . SER A 1 112 ? 9.049 14.758 -1.308 1.00 93.12 112 SER A N 1
ATOM 957 C CA . SER A 1 112 ? 9.640 15.809 -0.476 1.00 93.12 112 SER A CA 1
ATOM 958 C C . SER A 1 112 ? 8.624 16.422 0.496 1.00 93.12 112 SER A C 1
ATOM 960 O O . SER A 1 112 ? 7.412 16.225 0.389 1.00 93.12 112 SER A O 1
ATOM 962 N N . LYS A 1 113 ? 9.109 17.191 1.480 1.00 93.81 113 LYS A N 1
ATOM 963 C CA . LYS A 1 113 ? 8.222 17.852 2.453 1.00 93.81 113 LYS A CA 1
ATOM 964 C C . LYS A 1 113 ? 7.307 18.867 1.769 1.00 93.81 113 LYS A C 1
ATOM 966 O O . LYS A 1 113 ? 6.158 19.006 2.176 1.00 93.81 113 LYS A O 1
ATOM 971 N N . GLU A 1 114 ? 7.816 19.545 0.752 1.00 96.12 114 GLU A N 1
ATOM 972 C CA . GLU A 1 114 ? 7.113 20.528 -0.059 1.00 96.12 114 GLU A CA 1
ATOM 973 C C . GLU A 1 114 ? 5.985 19.873 -0.860 1.00 96.12 114 GLU A C 1
ATOM 975 O O . GLU A 1 114 ? 4.849 20.330 -0.776 1.00 96.12 114 GLU A O 1
ATOM 980 N N . GLU A 1 115 ? 6.251 18.748 -1.529 1.00 91.88 115 GLU A N 1
ATOM 981 C CA . GLU A 1 115 ? 5.226 17.976 -2.252 1.00 91.88 115 GLU A CA 1
ATOM 982 C C . GLU A 1 115 ? 4.138 17.438 -1.314 1.00 91.88 115 GLU A C 1
ATOM 984 O O . GLU A 1 115 ? 2.948 17.497 -1.625 1.00 91.88 115 GLU A O 1
ATOM 989 N N . ILE A 1 116 ? 4.524 16.962 -0.124 1.00 94.38 116 ILE A N 1
ATOM 990 C CA . ILE A 1 116 ? 3.556 16.558 0.903 1.00 94.38 116 ILE A CA 1
ATOM 991 C C . ILE A 1 116 ? 2.719 17.764 1.341 1.00 94.38 116 ILE A C 1
ATOM 993 O O . ILE A 1 116 ? 1.504 17.642 1.472 1.00 94.38 116 ILE A O 1
ATOM 997 N N . GLY A 1 117 ? 3.348 18.921 1.564 1.00 95.25 117 GLY A N 1
ATOM 998 C CA . GLY A 1 117 ? 2.662 20.165 1.910 1.00 95.25 117 GLY A CA 1
ATOM 999 C C . GLY A 1 117 ? 1.633 20.569 0.856 1.00 95.25 117 GLY A C 1
ATOM 1000 O O . GLY A 1 117 ? 0.482 20.823 1.205 1.00 95.25 117 GLY A O 1
ATOM 1001 N N . GLU A 1 118 ? 2.018 20.538 -0.419 1.00 94.25 118 GLU A N 1
ATOM 1002 C CA . GLU A 1 118 ? 1.137 20.825 -1.555 1.00 94.25 118 GLU A CA 1
ATOM 1003 C C . GLU A 1 118 ? -0.062 19.868 -1.592 1.00 94.25 118 GLU A C 1
ATOM 1005 O O . GLU A 1 118 ? -1.203 20.302 -1.730 1.00 94.25 118 GLU A O 1
ATOM 1010 N N . ALA A 1 119 ? 0.147 18.570 -1.351 1.00 90.12 119 ALA A N 1
ATOM 1011 C CA . ALA A 1 119 ? -0.950 17.604 -1.285 1.00 90.12 119 ALA A CA 1
ATOM 1012 C C . ALA A 1 119 ? -1.972 17.935 -0.175 1.00 90.12 119 ALA A C 1
ATOM 1014 O O . ALA A 1 119 ? -3.178 17.756 -0.366 1.00 90.12 119 ALA A O 1
ATOM 1015 N N . ILE A 1 120 ? -1.516 18.439 0.979 1.00 92.94 120 ILE A N 1
ATOM 1016 C CA . ILE A 1 120 ? -2.407 18.896 2.059 1.00 92.94 120 ILE A CA 1
ATOM 1017 C C . ILE A 1 120 ? -3.125 20.200 1.679 1.00 92.94 120 ILE A C 1
ATOM 1019 O O . ILE A 1 120 ? -4.303 20.364 2.003 1.00 92.94 120 ILE A O 1
ATOM 1023 N N . ILE A 1 121 ? -2.443 21.120 0.992 1.00 94.19 121 ILE A N 1
ATOM 1024 C CA . ILE A 1 121 ? -3.027 22.386 0.526 1.00 94.19 121 ILE A CA 1
ATOM 1025 C C . ILE A 1 121 ? -4.118 22.116 -0.510 1.00 94.19 121 ILE A C 1
ATOM 1027 O O . ILE A 1 121 ? -5.229 22.619 -0.356 1.00 94.19 121 ILE A O 1
ATOM 1031 N N . LEU A 1 122 ? -3.843 21.278 -1.511 1.00 90.75 122 LEU A N 1
ATOM 1032 C CA . LEU A 1 122 ? -4.814 20.868 -2.526 1.00 90.75 122 LEU A CA 1
ATOM 1033 C C . LEU A 1 122 ? -6.023 20.170 -1.900 1.00 90.75 122 LEU A C 1
ATOM 1035 O O . LEU A 1 122 ? -7.161 20.456 -2.269 1.00 90.75 122 LEU A O 1
ATOM 1039 N N . GLU A 1 123 ? -5.806 19.313 -0.899 1.00 89.81 123 GLU A N 1
ATOM 1040 C CA . GLU A 1 123 ? -6.908 18.727 -0.136 1.00 89.81 123 GLU A CA 1
ATOM 1041 C C . GLU A 1 123 ? -7.791 19.808 0.503 1.00 89.81 123 GLU A C 1
ATOM 1043 O O . GLU A 1 123 ? -9.021 19.746 0.424 1.00 89.81 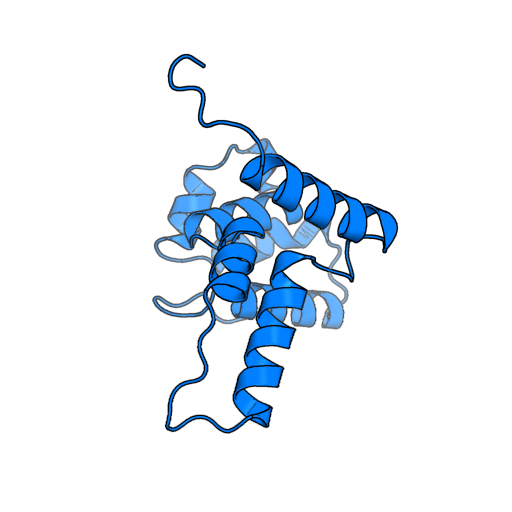123 GLU A O 1
ATOM 1048 N N . GLN A 1 124 ? -7.171 20.784 1.168 1.00 92.19 124 GLN A N 1
ATOM 1049 C CA . GLN A 1 124 ? -7.902 21.852 1.833 1.00 92.19 124 GLN A CA 1
ATOM 1050 C C . GLN A 1 124 ? -8.621 22.748 0.823 1.00 92.19 124 GLN A C 1
ATOM 1052 O O . GLN A 1 124 ? -9.759 23.136 1.082 1.00 92.19 124 GLN A O 1
ATOM 1057 N N . LEU A 1 125 ? -8.004 23.023 -0.329 1.00 91.31 125 LEU A N 1
ATOM 1058 C CA . LEU A 1 125 ? -8.612 23.760 -1.431 1.00 91.31 125 LEU A CA 1
ATOM 1059 C C . LEU A 1 125 ? -9.900 23.068 -1.890 1.00 91.31 125 LEU A C 1
ATOM 1061 O O . LEU A 1 125 ? -10.959 23.687 -1.873 1.00 91.31 125 LEU A O 1
ATOM 1065 N N . LEU A 1 126 ? -9.843 21.767 -2.187 1.00 87.31 126 LEU A N 1
ATOM 1066 C CA . LEU A 1 126 ? -11.013 20.985 -2.605 1.00 87.31 126 LEU A CA 1
ATOM 1067 C C . LEU A 1 126 ? -12.158 20.999 -1.579 1.00 87.31 126 LEU A C 1
ATOM 1069 O O . LEU A 1 126 ? -13.317 20.878 -1.958 1.00 87.31 126 LEU A O 1
ATOM 1073 N N . ARG A 1 127 ? -11.860 21.155 -0.282 1.00 86.88 127 ARG A N 1
ATOM 1074 C CA . ARG A 1 127 ? -12.888 21.258 0.770 1.00 86.88 127 ARG A CA 1
ATOM 1075 C C . ARG A 1 127 ? -13.556 22.624 0.855 1.00 86.88 127 ARG A C 1
ATOM 1077 O O . ARG A 1 127 ? -14.685 22.696 1.329 1.00 86.88 127 ARG A O 1
ATOM 1084 N N . VAL A 1 128 ? -12.840 23.690 0.505 1.00 91.50 128 VAL A N 1
ATOM 1085 C CA . VAL A 1 128 ? -13.360 25.065 0.580 1.00 91.50 128 VAL A CA 1
ATOM 1086 C C . VAL A 1 128 ? -13.959 25.537 -0.738 1.00 91.50 128 VAL A C 1
ATOM 1088 O O . VAL A 1 128 ? -14.682 26.533 -0.739 1.00 91.50 128 VAL A O 1
ATOM 1091 N N . LEU A 1 129 ? -13.672 24.847 -1.847 1.00 86.69 129 LEU A N 1
ATOM 1092 C CA . LEU A 1 129 ? -14.326 25.116 -3.119 1.00 86.69 129 LEU A CA 1
ATOM 1093 C C . LEU A 1 129 ? -15.844 24.913 -2.971 1.00 86.69 129 LEU A C 1
ATOM 1095 O O . LEU A 1 129 ? -16.276 23.896 -2.416 1.00 86.69 129 LEU A O 1
ATOM 1099 N N . PRO A 1 130 ? -16.669 25.862 -3.448 1.00 78.88 130 PRO A N 1
ATOM 1100 C CA . PRO A 1 130 ? -18.102 25.640 -3.532 1.00 78.88 130 PRO A CA 1
ATOM 1101 C C . PRO A 1 130 ? -18.356 24.458 -4.473 1.00 78.88 130 PRO A C 1
ATOM 1103 O O . PRO A 1 130 ? -17.713 24.337 -5.514 1.00 78.88 130 PRO A O 1
ATOM 1106 N N . TYR A 1 131 ? -19.279 23.573 -4.098 1.00 70.50 131 TYR A N 1
ATOM 1107 C CA . TYR A 1 131 ? -19.743 22.521 -4.997 1.00 70.50 131 TYR A CA 1
ATOM 1108 C C . TYR A 1 131 ? -20.384 23.186 -6.218 1.00 70.50 131 TYR A C 1
ATOM 1110 O O . TYR A 1 131 ? -21.427 23.826 -6.078 1.00 70.50 131 TYR A O 1
ATOM 1118 N N . ASP A 1 132 ? -19.751 23.065 -7.384 1.00 66.19 132 ASP A N 1
ATOM 1119 C CA . ASP A 1 132 ? -20.306 23.544 -8.645 1.00 66.19 132 ASP A CA 1
ATOM 1120 C C . ASP A 1 132 ? -20.944 22.356 -9.387 1.00 66.19 132 ASP A C 1
ATOM 1122 O O . ASP A 1 132 ? -20.226 21.460 -9.834 1.00 66.19 132 ASP A O 1
ATOM 1126 N N . PRO A 1 133 ? -22.285 22.275 -9.474 1.00 57.50 133 PRO A N 1
ATOM 1127 C CA . PRO A 1 133 ? -22.972 21.182 -10.161 1.00 57.50 133 PRO A CA 1
ATOM 1128 C C . PRO A 1 133 ? -22.923 21.273 -11.700 1.00 57.50 133 PRO A C 1
ATOM 1130 O O . PRO A 1 133 ? -23.643 20.518 -12.355 1.00 57.50 133 PRO A O 1
ATOM 1133 N N . HIS A 1 134 ? -22.140 22.185 -12.292 1.00 57.53 134 HIS A N 1
ATOM 1134 C CA . HIS A 1 134 ? -22.148 22.462 -13.735 1.00 57.53 134 HIS A CA 1
ATOM 1135 C C . HIS A 1 134 ? -20.788 22.314 -14.446 1.00 57.53 134 HIS A C 1
ATOM 1137 O O . HIS A 1 134 ? -20.638 22.820 -15.561 1.00 57.53 134 HIS A O 1
ATOM 1143 N N . LEU A 1 135 ? -19.832 21.593 -13.850 1.00 50.69 135 LEU A N 1
ATOM 1144 C CA . LEU A 1 135 ? -18.594 21.142 -14.507 1.00 50.69 135 LEU A CA 1
ATOM 1145 C C . LEU A 1 135 ? -18.693 19.689 -14.986 1.00 50.69 135 LEU A C 1
ATOM 1147 O O . LEU A 1 135 ? -19.146 18.834 -14.192 1.00 50.69 135 LEU A O 1
#

Secondary structure (DSSP, 8-state):
-PPP-TTS-HHHHHHHHHHHHHHTT--GGGHHHHHGGG--HHHHHHHHTS-HHHHT-HHHHHHHHHHHTT--HHHHHHHHHT----TTS-HHHHHHHHHHHHHHHH-TTTS-HHHHHHHHHHHHHHHHS---TT-